Protein AF-A0A936IFL6-F1 (afdb_monomer_lite)

Sequence (86 aa):
MILDSLGMAASAATLFYLRRNASSQDSSHIYAMRFYPFVPVLFIMAYLFVCVSCIYLYPQYGLIAAIVFIGLIGIYHLLKKRISNE

pLDDT: mean 70.69, std 11.16, range [47.72, 87.25]

Foldseek 3Di:
DLLVLVVVLVVLVVVVVVVVVCVVPDPPDDDDDPDPPPVSVVSNVVSVVVNVVCCVVPVPVVVVNVVVVVVVVVVVVVVVVVVVVD

Secondary structure (DSSP, 8-state):
-HHHHHHHHHHHHHHHHHHHHGGGS-TTSS---TTTTHHHHHHHHHHHHHHHHHHHH-HHHHHHHHHHHHHHHHHHHHHHHHHTT-

Radius of gyration: 17.22 Å; chains: 1; bounding box: 43×14×44 Å

Structure (mmCIF, N/CA/C/O backbone):
data_AF-A0A936IFL6-F1
#
_entry.id   AF-A0A936IFL6-F1
#
loop_
_atom_site.group_PDB
_atom_site.id
_atom_site.type_symbol
_atom_site.label_atom_id
_atom_site.label_alt_id
_atom_site.label_comp_id
_atom_site.label_asym_id
_atom_site.label_entity_id
_atom_site.label_seq_id
_atom_site.pdbx_PDB_ins_code
_atom_site.Cartn_x
_atom_site.Cartn_y
_atom_site.Cartn_z
_atom_site.occupancy
_atom_site.B_iso_or_equiv
_atom_site.auth_seq_id
_atom_site.auth_comp_id
_atom_site.auth_asym_id
_atom_site.auth_atom_id
_atom_site.pdbx_PDB_model_num
ATOM 1 N N . MET A 1 1 ? 2.796 10.342 -8.272 1.00 55.09 1 MET A N 1
ATOM 2 C CA . MET A 1 1 ? 1.331 10.296 -8.053 1.00 55.09 1 MET A CA 1
ATOM 3 C C . MET A 1 1 ? 0.812 8.942 -7.555 1.00 55.09 1 MET A C 1
ATOM 5 O O . MET A 1 1 ? -0.220 8.924 -6.902 1.00 55.09 1 MET A O 1
ATOM 9 N N . ILE A 1 2 ? 1.519 7.823 -7.789 1.00 57.31 2 ILE A N 1
ATOM 10 C CA . ILE A 1 2 ? 1.136 6.497 -7.254 1.00 57.31 2 ILE A CA 1
ATOM 11 C C . ILE A 1 2 ? 1.171 6.466 -5.718 1.00 57.31 2 ILE A C 1
ATOM 13 O O . ILE A 1 2 ? 0.253 5.945 -5.102 1.00 57.31 2 ILE A O 1
ATOM 17 N N . LEU A 1 3 ? 2.197 7.062 -5.094 1.00 65.31 3 LEU A N 1
ATOM 18 C CA . LEU A 1 3 ? 2.340 7.088 -3.632 1.00 65.31 3 LEU A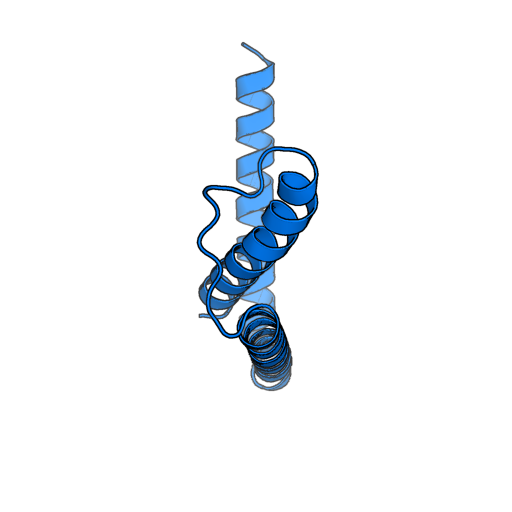 CA 1
ATOM 19 C C . LEU A 1 3 ? 1.175 7.813 -2.934 1.00 65.31 3 LEU A C 1
ATOM 21 O O . LEU A 1 3 ? 0.681 7.340 -1.919 1.00 65.31 3 LEU A O 1
ATOM 25 N N . ASP A 1 4 ? 0.710 8.922 -3.516 1.00 65.81 4 ASP A N 1
ATOM 26 C CA . ASP A 1 4 ? -0.433 9.696 -3.015 1.00 65.81 4 ASP A CA 1
ATOM 27 C C . ASP A 1 4 ? -1.724 8.867 -3.086 1.00 65.81 4 ASP A C 1
ATOM 29 O O . ASP A 1 4 ? -2.494 8.768 -2.130 1.00 65.81 4 ASP A O 1
ATOM 33 N N . SER A 1 5 ? -1.882 8.137 -4.195 1.00 68.31 5 SER A N 1
ATOM 34 C CA . SER A 1 5 ? -3.022 7.248 -4.382 1.00 68.31 5 SER A CA 1
ATOM 35 C C . SER A 1 5 ? -2.978 6.036 -3.438 1.00 68.31 5 SER A C 1
ATOM 37 O O . SER A 1 5 ? -3.999 5.652 -2.872 1.00 68.31 5 SER A O 1
ATOM 39 N N . LEU A 1 6 ? -1.794 5.465 -3.202 1.00 68.44 6 LEU A N 1
ATOM 40 C CA . LEU A 1 6 ? -1.584 4.376 -2.245 1.00 68.44 6 LEU A CA 1
ATOM 41 C C . LEU A 1 6 ? -1.900 4.825 -0.809 1.00 68.44 6 LEU A C 1
ATOM 43 O O . LEU A 1 6 ? -2.559 4.095 -0.072 1.00 68.44 6 LEU A O 1
ATOM 47 N N . GLY A 1 7 ? -1.477 6.034 -0.424 1.00 71.19 7 GLY A N 1
ATOM 48 C CA . GLY A 1 7 ? -1.751 6.613 0.895 1.00 71.19 7 GLY A CA 1
ATOM 49 C C . GLY A 1 7 ? -3.241 6.880 1.132 1.00 71.19 7 GLY A C 1
ATOM 50 O O . GLY A 1 7 ? -3.768 6.560 2.203 1.00 71.19 7 GLY A O 1
ATOM 51 N N . MET A 1 8 ? -3.952 7.388 0.119 1.00 75.31 8 MET A N 1
ATOM 52 C CA . MET A 1 8 ? -5.407 7.570 0.191 1.00 75.31 8 MET A CA 1
ATOM 53 C C . MET A 1 8 ? -6.162 6.233 0.216 1.00 75.31 8 MET A C 1
ATOM 55 O O . MET A 1 8 ? -7.099 6.083 1.001 1.00 75.31 8 MET A O 1
ATOM 59 N N . ALA A 1 9 ? -5.732 5.234 -0.564 1.00 74.50 9 ALA A N 1
ATOM 60 C CA . ALA A 1 9 ? -6.309 3.889 -0.527 1.00 74.50 9 ALA A CA 1
ATOM 61 C C . ALA A 1 9 ? -6.092 3.205 0.830 1.00 74.50 9 ALA A C 1
ATOM 63 O O . ALA A 1 9 ? -7.023 2.610 1.373 1.00 74.50 9 ALA A O 1
ATOM 64 N N . ALA A 1 10 ? -4.892 3.336 1.407 1.00 70.38 10 ALA A N 1
ATOM 65 C CA . ALA A 1 10 ? -4.585 2.828 2.738 1.00 70.38 10 ALA A CA 1
ATOM 66 C C . ALA A 1 10 ? -5.487 3.480 3.791 1.00 70.38 10 ALA A C 1
ATOM 68 O O . ALA A 1 10 ? -6.115 2.761 4.554 1.00 70.38 10 ALA A O 1
ATOM 69 N N . SER A 1 11 ? -5.643 4.808 3.762 1.00 74.00 11 SER A N 1
ATOM 70 C CA . SER A 1 11 ? -6.523 5.559 4.675 1.00 74.00 11 SER A CA 1
ATOM 71 C C . SER A 1 11 ? -7.996 5.142 4.561 1.00 74.00 11 SER A C 1
ATOM 73 O O . SER A 1 11 ? -8.686 4.968 5.570 1.00 74.00 11 SER A O 1
ATOM 75 N N . ALA A 1 12 ? -8.476 4.918 3.333 1.00 76.06 12 ALA A N 1
ATOM 76 C CA . ALA A 1 12 ? -9.814 4.391 3.079 1.00 76.06 12 ALA A CA 1
ATOM 77 C C . ALA A 1 12 ? -9.976 2.940 3.575 1.00 76.06 12 ALA A C 1
ATOM 79 O O . ALA A 1 12 ? -11.030 2.580 4.101 1.00 76.06 12 ALA A O 1
ATOM 80 N N . ALA A 1 13 ? -8.930 2.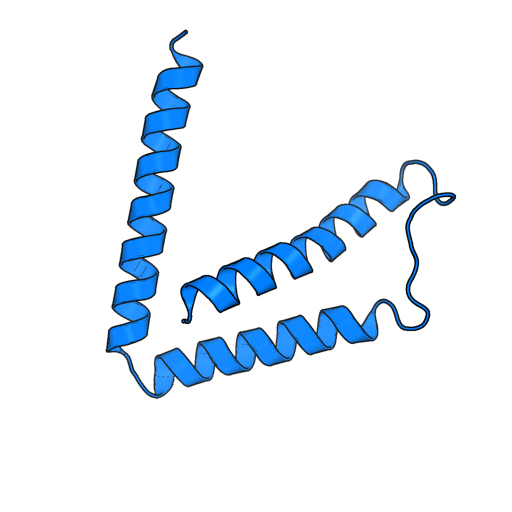115 3.475 1.00 74.50 13 ALA A N 1
ATOM 81 C CA . ALA A 1 13 ? -8.914 0.765 4.033 1.00 74.50 13 ALA A CA 1
ATOM 82 C C . ALA A 1 13 ? -8.885 0.774 5.574 1.00 74.50 13 ALA A C 1
ATOM 84 O O . ALA A 1 13 ? -9.559 -0.050 6.201 1.00 74.50 13 ALA A O 1
ATOM 85 N N . THR A 1 14 ? -8.196 1.733 6.206 1.00 69.38 14 THR A N 1
ATOM 86 C CA . THR A 1 14 ? -8.198 1.896 7.669 1.00 69.38 14 THR A CA 1
ATOM 87 C C . THR A 1 14 ? -9.587 2.227 8.195 1.00 69.38 14 THR A C 1
ATOM 89 O O . THR A 1 14 ? -9.943 1.745 9.264 1.00 69.38 14 THR A O 1
ATOM 92 N N . LEU A 1 15 ? -10.410 2.975 7.449 1.00 70.06 15 LEU A N 1
ATOM 93 C CA . LEU A 1 15 ? -11.818 3.193 7.811 1.00 70.06 15 LEU A CA 1
ATOM 94 C C . LEU A 1 15 ? -12.596 1.871 7.889 1.00 70.06 15 LEU A C 1
ATOM 96 O O . LEU A 1 15 ? -13.395 1.685 8.805 1.00 70.06 15 LEU A O 1
ATOM 100 N N . PHE A 1 16 ? -12.329 0.930 6.982 1.00 68.12 16 PHE A N 1
ATOM 101 C CA . PHE A 1 16 ? -12.941 -0.402 7.003 1.00 68.12 16 PHE A CA 1
ATOM 102 C C . PHE A 1 16 ? -12.458 -1.237 8.203 1.00 68.12 16 PHE A C 1
ATOM 104 O O . PHE A 1 16 ? -13.257 -1.909 8.859 1.00 68.12 16 PHE A O 1
ATOM 111 N N . TYR A 1 17 ? -11.163 -1.150 8.530 1.00 66.06 17 TYR A N 1
ATOM 112 C CA . TYR A 1 17 ? -10.560 -1.811 9.693 1.00 66.06 17 TYR A CA 1
ATOM 113 C C . TYR A 1 17 ? -11.070 -1.240 11.030 1.00 66.06 17 TYR A C 1
ATOM 115 O O . TYR A 1 17 ? -11.493 -1.993 11.908 1.00 66.06 17 TYR A O 1
ATOM 123 N N . LEU A 1 18 ? -11.118 0.089 11.162 1.00 66.81 18 LEU A N 1
ATOM 124 C CA . LEU A 1 18 ? -11.651 0.795 12.331 1.00 66.81 18 LEU A CA 1
ATOM 125 C C . LEU A 1 18 ? -13.125 0.461 12.557 1.00 66.81 18 LEU A C 1
ATOM 127 O O . LEU A 1 18 ? -13.526 0.250 13.696 1.00 66.81 18 LEU A O 1
ATOM 131 N N . ARG A 1 19 ? -13.925 0.318 11.493 1.00 62.19 19 ARG A N 1
ATOM 132 C CA . ARG A 1 19 ? -15.332 -0.083 11.627 1.00 62.19 19 ARG A CA 1
ATOM 133 C C . ARG A 1 19 ? -15.500 -1.521 12.119 1.00 62.19 19 ARG A C 1
ATOM 135 O O . ARG A 1 19 ? -16.438 -1.796 12.860 1.00 62.19 19 ARG A O 1
ATOM 142 N N . ARG A 1 20 ? -14.593 -2.431 11.742 1.00 59.78 20 ARG A N 1
ATOM 143 C CA . ARG A 1 20 ? -14.603 -3.816 12.239 1.00 59.78 20 ARG A CA 1
ATOM 144 C C . ARG A 1 20 ? -14.227 -3.898 13.719 1.00 59.78 20 ARG A C 1
ATOM 146 O O . ARG A 1 20 ? -14.799 -4.718 14.427 1.00 59.78 20 ARG A O 1
ATOM 153 N N . ASN A 1 21 ? -13.328 -3.031 14.186 1.00 54.84 21 ASN A N 1
ATOM 154 C CA . ASN A 1 21 ? -12.912 -2.987 15.589 1.00 54.84 21 ASN A CA 1
ATOM 155 C C . ASN A 1 21 ? -13.846 -2.149 16.480 1.00 54.84 21 ASN A C 1
ATOM 157 O O . ASN A 1 21 ? -13.974 -2.433 17.659 1.00 54.84 21 ASN A O 1
ATOM 161 N N . ALA A 1 22 ? -14.542 -1.152 15.929 1.00 53.50 22 ALA A N 1
ATOM 162 C CA . ALA A 1 22 ? -15.539 -0.365 16.657 1.00 53.50 22 ALA A CA 1
ATOM 163 C C . ALA A 1 22 ? -16.916 -1.055 16.746 1.00 53.50 22 ALA A C 1
ATOM 165 O O . ALA A 1 22 ? -17.814 -0.577 17.427 1.00 53.50 22 ALA A O 1
ATOM 166 N N . SER A 1 23 ? -17.089 -2.215 16.101 1.00 47.72 23 SER A N 1
ATOM 167 C CA . SER A 1 23 ? -18.282 -3.049 16.285 1.00 47.72 23 SER A CA 1
ATOM 168 C C . SER A 1 23 ? -18.348 -3.703 17.674 1.00 47.72 23 SER A C 1
ATOM 170 O O . SER A 1 23 ? -19.387 -4.268 18.008 1.00 47.72 23 SER A O 1
ATOM 172 N N . SER A 1 24 ? -17.271 -3.659 18.468 1.00 52.12 24 SER A N 1
ATOM 173 C CA . SER A 1 24 ? -17.228 -4.219 19.824 1.00 52.12 24 SER A CA 1
ATOM 174 C C . SER A 1 24 ? -17.397 -3.181 20.942 1.00 52.12 24 SER A C 1
ATOM 176 O O . SER A 1 24 ? -17.614 -3.591 22.079 1.00 52.12 24 SER A O 1
ATOM 178 N N . GLN A 1 25 ? -17.356 -1.870 20.655 1.00 50.97 25 GLN A N 1
ATOM 179 C CA . GLN A 1 25 ? -17.644 -0.807 21.630 1.00 50.97 25 GLN A CA 1
ATOM 180 C C . GLN A 1 25 ? -18.386 0.368 20.964 1.00 50.97 25 GLN A C 1
ATOM 182 O O . GLN A 1 25 ? -17.843 1.052 20.104 1.00 50.97 25 GLN A O 1
ATOM 187 N N . ASP A 1 26 ? -19.634 0.574 21.388 1.00 48.81 26 ASP A N 1
ATOM 188 C CA . ASP A 1 26 ? -20.499 1.737 21.148 1.00 48.81 26 ASP A CA 1
ATOM 189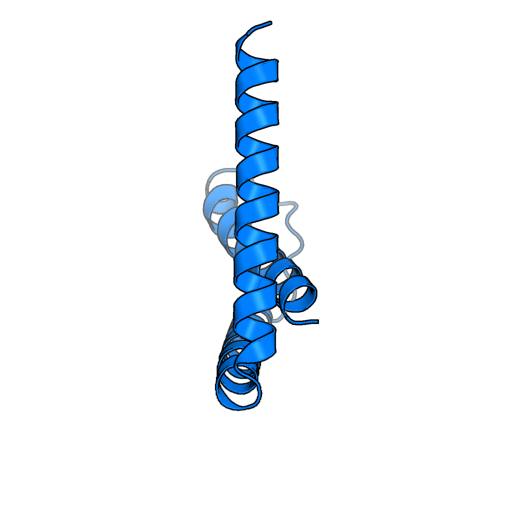 C C . ASP A 1 26 ? -20.827 2.145 19.700 1.00 48.81 26 ASP A C 1
ATOM 191 O O . ASP A 1 26 ? -20.263 3.044 19.075 1.00 48.81 26 ASP A O 1
ATOM 195 N N . SER A 1 27 ? -21.923 1.563 19.219 1.00 48.66 27 SER A N 1
ATOM 196 C CA . SER A 1 27 ? -22.600 1.829 17.948 1.00 48.66 27 SER A CA 1
ATOM 197 C C . SER A 1 27 ? -23.355 3.171 17.857 1.00 48.66 27 SER A C 1
ATOM 199 O O . SER A 1 27 ? -24.157 3.338 16.939 1.00 48.66 27 SER A O 1
ATOM 201 N N . SER A 1 28 ? -23.151 4.131 18.769 1.00 51.94 28 SER A N 1
ATOM 202 C CA . SER A 1 28 ? -24.007 5.333 18.858 1.00 51.94 28 SER A CA 1
ATOM 203 C C . SER A 1 28 ? -23.441 6.608 18.214 1.00 51.94 28 SER A C 1
ATOM 205 O O . SER A 1 28 ? -24.197 7.563 18.045 1.00 51.94 28 SER A O 1
ATOM 207 N N . HIS A 1 29 ? -22.153 6.669 17.851 1.00 50.50 29 HIS A N 1
ATOM 208 C CA . HIS A 1 29 ? -21.527 7.936 17.418 1.00 50.50 29 HIS A CA 1
ATOM 209 C C . HIS A 1 29 ? -20.672 7.845 16.142 1.00 50.50 29 HIS A C 1
ATOM 211 O O . HIS A 1 29 ? -19.966 8.790 15.786 1.00 50.50 29 HIS A O 1
ATOM 217 N N . ILE A 1 30 ? -20.730 6.717 15.429 1.00 56.22 30 ILE A N 1
ATOM 218 C CA . ILE A 1 30 ? -19.962 6.512 14.196 1.00 56.22 30 ILE A CA 1
ATOM 219 C C . ILE A 1 30 ? -20.827 6.918 13.009 1.00 56.22 30 ILE A C 1
ATOM 221 O O . ILE A 1 30 ? -21.816 6.257 12.695 1.00 56.22 30 ILE A O 1
ATOM 225 N N . TYR A 1 31 ? -20.427 8.003 12.344 1.00 54.66 31 TYR A N 1
ATOM 226 C CA . TYR A 1 31 ? -21.056 8.538 11.138 1.00 54.66 31 TYR A CA 1
ATOM 227 C C . TYR A 1 31 ? -21.237 7.436 10.080 1.00 54.66 31 TYR A C 1
ATOM 229 O O . TYR A 1 31 ? -20.304 7.029 9.385 1.00 54.66 31 TYR A O 1
ATOM 237 N N . ALA A 1 32 ? -22.457 6.909 9.985 1.00 54.03 32 ALA A N 1
ATOM 238 C CA . ALA A 1 32 ? -22.842 5.919 8.997 1.00 54.03 32 ALA A CA 1
ATOM 239 C C . ALA A 1 32 ? -23.383 6.645 7.761 1.00 54.03 32 ALA A C 1
ATOM 241 O O . ALA A 1 32 ? -24.517 7.116 7.744 1.00 54.03 32 ALA A O 1
ATOM 242 N N . MET A 1 33 ? -22.572 6.739 6.706 1.00 58.94 33 MET A N 1
ATOM 243 C CA . MET A 1 33 ? -23.067 7.187 5.402 1.00 58.94 33 MET A CA 1
ATOM 244 C C . MET A 1 33 ? -24.138 6.221 4.882 1.00 58.94 33 MET A C 1
ATOM 246 O O . MET A 1 33 ? -23.979 5.003 4.966 1.00 58.94 33 MET A O 1
ATOM 250 N N . ARG A 1 34 ? -25.195 6.769 4.271 1.00 53.59 34 ARG A N 1
ATOM 251 C CA . ARG A 1 34 ? -26.394 6.045 3.804 1.00 53.59 34 ARG A CA 1
ATOM 252 C C . ARG A 1 34 ? -26.132 4.943 2.753 1.00 53.59 34 ARG A C 1
ATOM 254 O O . ARG A 1 34 ? -27.024 4.153 2.485 1.00 53.59 34 ARG A O 1
ATOM 261 N N . PHE A 1 35 ? -24.918 4.867 2.197 1.00 57.47 35 PHE A N 1
ATOM 262 C CA . PHE A 1 35 ? -24.469 3.850 1.226 1.00 57.47 35 PHE A CA 1
ATOM 263 C C . PHE A 1 35 ? -23.171 3.128 1.633 1.00 57.47 35 PHE A C 1
ATOM 265 O O . PHE A 1 35 ? -22.478 2.523 0.809 1.00 57.47 35 PHE A O 1
ATOM 272 N N . TYR A 1 36 ? -22.812 3.177 2.914 1.00 54.81 36 TYR A N 1
ATOM 273 C CA . TYR A 1 36 ? -21.755 2.319 3.442 1.00 54.81 36 TYR A CA 1
ATOM 274 C C . TYR A 1 36 ? -22.275 0.870 3.445 1.00 54.81 36 TYR A C 1
ATOM 276 O O . TYR A 1 36 ? -23.349 0.658 4.009 1.00 54.81 36 TYR A O 1
ATOM 284 N N . PRO A 1 37 ? -21.594 -0.134 2.849 1.00 63.94 37 PRO A N 1
ATOM 285 C CA . PRO A 1 37 ? -20.167 -0.221 2.498 1.00 63.94 37 PRO A CA 1
ATOM 286 C C . PRO A 1 37 ? -19.818 -0.168 0.997 1.00 63.94 37 PRO A C 1
ATOM 288 O O . PRO A 1 37 ? -18.662 -0.395 0.642 1.00 63.94 37 PRO A O 1
ATOM 291 N N . PHE A 1 38 ? -20.764 0.130 0.106 1.00 68.00 38 PHE A N 1
ATOM 292 C CA . PHE A 1 38 ? -20.528 0.060 -1.343 1.00 68.00 38 PHE A CA 1
ATOM 293 C C . PHE A 1 38 ? -19.530 1.108 -1.849 1.00 68.00 38 PHE A C 1
ATOM 295 O O . PHE A 1 38 ? -18.653 0.789 -2.649 1.00 68.00 38 PHE A O 1
ATOM 302 N N . VAL A 1 39 ? -19.622 2.344 -1.348 1.00 72.62 39 VAL A N 1
ATOM 303 C CA . VAL A 1 39 ? -18.755 3.456 -1.780 1.00 72.62 39 VAL A CA 1
ATOM 304 C C . VAL A 1 39 ? -17.267 3.205 -1.457 1.00 72.62 39 VAL A C 1
ATOM 306 O O . VAL A 1 39 ? -16.452 3.313 -2.373 1.00 72.62 39 VAL A O 1
ATOM 309 N N . PRO A 1 40 ? -16.875 2.800 -0.227 1.00 73.94 40 PRO A N 1
ATOM 310 C CA . PRO A 1 40 ? -15.484 2.450 0.077 1.00 73.94 40 PRO A CA 1
ATOM 311 C C . PRO A 1 40 ? -14.937 1.291 -0.766 1.00 73.94 40 PRO A C 1
ATOM 313 O O . PRO A 1 40 ? -13.792 1.338 -1.206 1.00 73.94 40 PRO A O 1
ATOM 316 N N . VAL A 1 41 ? -15.746 0.253 -1.003 1.00 75.88 41 VAL A N 1
ATOM 317 C CA . VAL A 1 41 ? -15.314 -0.932 -1.763 1.00 75.88 41 VAL A CA 1
ATOM 318 C C . VAL A 1 41 ? -15.054 -0.579 -3.227 1.00 75.88 41 VAL A C 1
ATOM 320 O O . VAL A 1 41 ? -14.013 -0.953 -3.767 1.00 75.88 41 VAL A O 1
ATOM 323 N N . LEU A 1 42 ? -15.954 0.187 -3.853 1.00 81.19 42 LEU A N 1
ATOM 324 C CA . LEU A 1 42 ? -15.769 0.684 -5.218 1.00 81.19 42 LEU A CA 1
ATOM 325 C C . LEU A 1 42 ? -14.502 1.545 -5.324 1.00 81.19 42 LEU A C 1
ATOM 327 O O . LEU A 1 42 ? -13.736 1.405 -6.275 1.00 81.19 42 LEU A O 1
ATOM 331 N N . PHE A 1 43 ? -14.261 2.399 -4.327 1.00 75.38 43 PHE A N 1
ATOM 332 C CA . PHE A 1 43 ? -13.086 3.263 -4.280 1.00 75.38 43 PHE A CA 1
ATOM 333 C C . PHE A 1 43 ? -11.784 2.454 -4.214 1.00 75.38 43 PHE A C 1
ATOM 335 O O . PHE A 1 43 ? -10.880 2.683 -5.014 1.00 75.38 43 PHE A O 1
ATOM 342 N N . ILE A 1 44 ? -11.711 1.449 -3.334 1.00 78.19 44 ILE A N 1
ATOM 343 C CA . ILE A 1 44 ? -10.544 0.559 -3.231 1.00 78.19 44 ILE A CA 1
ATOM 344 C C . ILE A 1 44 ? -10.316 -0.198 -4.548 1.00 78.19 44 ILE A C 1
ATOM 346 O O . ILE A 1 44 ? -9.181 -0.284 -5.015 1.00 78.19 44 ILE A O 1
ATOM 350 N N . MET A 1 45 ? -11.381 -0.704 -5.179 1.00 81.00 45 MET A N 1
ATOM 351 C CA . MET A 1 45 ? -11.283 -1.418 -6.458 1.00 81.00 45 MET A CA 1
ATOM 352 C C . MET A 1 45 ? -10.778 -0.525 -7.594 1.00 81.00 45 MET A C 1
ATOM 354 O O . MET A 1 45 ? -9.871 -0.921 -8.326 1.00 81.00 45 MET A O 1
ATOM 358 N N . ALA A 1 46 ? -11.306 0.694 -7.713 1.00 81.38 46 ALA A N 1
ATOM 359 C CA . ALA A 1 46 ? -10.838 1.659 -8.703 1.00 81.38 46 ALA A CA 1
ATOM 360 C C . ALA A 1 46 ? -9.361 2.026 -8.479 1.00 81.38 46 ALA A C 1
ATOM 362 O O . ALA A 1 46 ? -8.588 2.096 -9.433 1.00 81.38 46 ALA A O 1
ATOM 363 N N . TYR A 1 47 ? -8.938 2.191 -7.224 1.00 75.38 47 TYR A N 1
ATOM 364 C CA . TYR A 1 47 ? -7.546 2.497 -6.890 1.00 75.38 47 TYR A CA 1
ATOM 365 C C . TYR A 1 47 ? -6.590 1.342 -7.190 1.00 75.38 47 TYR A C 1
ATOM 367 O O . TYR A 1 47 ? -5.509 1.576 -7.730 1.00 75.38 47 TYR A O 1
ATOM 375 N N . LEU A 1 48 ? -6.983 0.100 -6.894 1.00 79.62 48 LEU A N 1
ATOM 376 C CA . LEU A 1 48 ? -6.208 -1.082 -7.280 1.00 79.62 48 LEU A CA 1
ATOM 377 C C . LEU A 1 48 ? -6.055 -1.160 -8.800 1.00 79.62 48 LEU A C 1
ATOM 379 O O . LEU A 1 48 ? -4.949 -1.386 -9.291 1.00 79.62 48 LEU A O 1
ATOM 383 N N . PHE A 1 49 ? -7.131 -0.894 -9.541 1.00 83.25 49 PHE A N 1
ATOM 384 C CA . PHE A 1 49 ? -7.102 -0.864 -10.999 1.00 83.25 49 PHE A CA 1
ATOM 385 C C . PHE A 1 49 ? -6.146 0.211 -11.539 1.00 83.25 49 PHE A C 1
ATOM 387 O O . PHE A 1 49 ? -5.310 -0.081 -12.394 1.00 83.25 49 PHE A O 1
ATOM 394 N N . VAL A 1 50 ? -6.194 1.430 -10.993 1.00 80.50 50 VAL A N 1
ATOM 395 C CA . VAL A 1 50 ? -5.266 2.517 -11.355 1.00 80.50 50 VAL A CA 1
ATOM 396 C C . VAL A 1 50 ? -3.817 2.148 -11.027 1.00 80.50 50 VAL A C 1
ATOM 398 O O . VAL A 1 50 ? -2.931 2.381 -11.848 1.00 80.50 50 VAL A O 1
ATOM 401 N N . CYS A 1 51 ? -3.562 1.528 -9.871 1.00 72.50 51 CYS A N 1
ATOM 402 C CA . CYS A 1 51 ? -2.227 1.061 -9.489 1.00 72.50 51 CYS A CA 1
ATOM 403 C C . CYS A 1 51 ? -1.675 0.041 -10.495 1.00 72.50 51 CYS A C 1
ATOM 405 O O . CYS A 1 51 ? -0.560 0.209 -10.993 1.00 72.50 51 CYS A O 1
ATOM 407 N N . VAL A 1 52 ? -2.467 -0.980 -10.840 1.00 82.62 52 VAL A N 1
ATOM 408 C CA . VAL A 1 52 ? -2.087 -2.011 -11.821 1.00 82.62 52 VAL A CA 1
ATOM 409 C C . VAL A 1 52 ? -1.855 -1.389 -13.199 1.00 82.62 52 VAL A C 1
ATOM 411 O O . VAL A 1 52 ? -0.838 -1.663 -13.837 1.00 82.62 52 VAL A O 1
ATOM 414 N N . SER A 1 53 ? -2.743 -0.491 -13.630 1.00 82.31 53 SER A N 1
ATOM 415 C CA . SER A 1 53 ? -2.601 0.213 -14.906 1.00 82.31 53 SER A CA 1
ATOM 416 C C . SER A 1 53 ? -1.334 1.070 -14.953 1.00 82.31 53 SER A C 1
ATOM 418 O O . SER A 1 53 ? -0.688 1.148 -15.996 1.00 82.31 53 SER A O 1
ATOM 420 N N . CYS A 1 54 ? -0.956 1.704 -13.842 1.00 76.56 54 CYS A N 1
ATOM 421 C CA . CYS A 1 54 ? 0.229 2.555 -13.785 1.00 76.56 54 CYS A CA 1
ATOM 422 C C . CYS A 1 54 ? 1.527 1.736 -13.841 1.00 76.56 54 CYS A C 1
ATOM 424 O O . CYS A 1 54 ? 2.471 2.132 -14.523 1.00 76.56 54 CYS A O 1
ATOM 426 N N . ILE A 1 55 ? 1.549 0.567 -13.191 1.00 76.62 55 ILE A N 1
ATOM 427 C CA . ILE A 1 55 ? 2.673 -0.379 -13.258 1.00 76.62 55 ILE A CA 1
ATOM 428 C C . ILE A 1 55 ? 2.861 -0.898 -14.687 1.00 76.62 55 ILE A C 1
ATOM 430 O O . ILE A 1 55 ? 3.994 -0.977 -15.160 1.00 76.62 55 ILE A O 1
ATOM 434 N N . TYR A 1 56 ? 1.765 -1.224 -15.378 1.00 78.94 56 TYR A N 1
ATOM 435 C CA . TYR A 1 56 ? 1.822 -1.763 -16.736 1.00 78.94 56 TYR A CA 1
ATOM 436 C C . TYR A 1 56 ? 2.281 -0.722 -17.764 1.00 78.94 56 TYR A C 1
ATOM 438 O O . TYR A 1 56 ? 3.095 -1.023 -18.633 1.00 78.94 56 TYR A O 1
ATOM 446 N N . LEU A 1 57 ? 1.778 0.511 -17.659 1.00 80.25 57 LEU A N 1
ATOM 447 C CA . LEU A 1 57 ? 2.044 1.551 -18.653 1.00 80.25 57 LEU A CA 1
ATOM 448 C C . LEU A 1 57 ? 3.421 2.213 -18.467 1.00 80.25 57 LEU A C 1
ATOM 450 O O . LEU A 1 57 ? 4.027 2.662 -19.437 1.00 80.25 57 LEU A O 1
ATOM 454 N N . TYR A 1 58 ? 3.936 2.259 -17.234 1.00 77.81 58 TYR A N 1
ATOM 455 C CA . TYR A 1 58 ? 5.168 2.975 -16.911 1.00 77.81 58 TYR A CA 1
ATOM 456 C C . TYR A 1 58 ? 5.968 2.270 -15.794 1.00 77.81 58 TYR A C 1
ATOM 458 O O . TYR A 1 58 ? 5.872 2.642 -14.618 1.00 77.81 58 TYR A O 1
ATOM 466 N N . PRO A 1 59 ? 6.845 1.307 -16.137 1.00 72.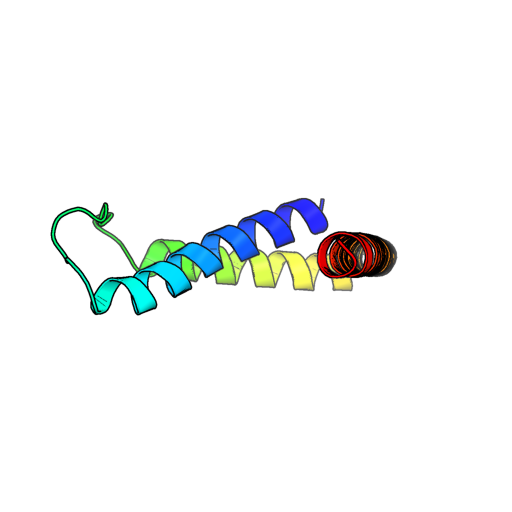94 59 PRO A N 1
ATOM 467 C CA . PRO A 1 59 ? 7.594 0.518 -15.147 1.00 72.94 59 PRO A CA 1
ATOM 468 C C . PRO A 1 59 ? 8.522 1.372 -14.264 1.00 72.94 59 PRO A C 1
ATOM 470 O O . PRO A 1 59 ? 8.772 1.059 -13.100 1.00 72.94 59 PRO A O 1
ATOM 473 N N . GLN A 1 60 ? 8.976 2.506 -14.795 1.00 73.25 60 GLN A N 1
ATOM 474 C CA . GLN A 1 60 ? 9.770 3.515 -14.094 1.00 73.25 60 GLN A CA 1
ATOM 475 C C . GLN A 1 60 ? 9.069 4.110 -12.858 1.00 73.25 60 GLN A C 1
ATOM 477 O O . GLN A 1 60 ? 9.725 4.354 -11.845 1.00 73.25 60 GLN A O 1
ATOM 482 N N . TYR A 1 61 ? 7.741 4.273 -12.871 1.00 74.25 61 TYR A N 1
ATOM 483 C CA . TYR A 1 61 ? 7.016 4.778 -11.698 1.00 74.25 61 TYR A CA 1
ATOM 484 C C . TYR A 1 61 ? 6.849 3.718 -10.602 1.00 74.25 61 TYR A C 1
ATOM 486 O O . TYR A 1 61 ? 6.816 4.073 -9.422 1.00 74.25 61 TYR A O 1
ATOM 494 N N . GLY A 1 62 ? 6.801 2.432 -10.966 1.00 72.06 62 GLY A N 1
ATOM 495 C CA . GLY A 1 62 ? 6.792 1.325 -10.004 1.00 72.06 62 GLY A CA 1
ATOM 496 C C . GLY A 1 62 ? 8.084 1.264 -9.182 1.00 72.06 62 GLY A C 1
ATOM 497 O O . GLY A 1 62 ? 8.038 1.131 -7.960 1.00 72.06 62 GLY A O 1
ATOM 498 N N . LEU A 1 63 ? 9.230 1.464 -9.838 1.00 73.81 63 LEU A N 1
ATOM 499 C CA . LEU A 1 63 ? 10.544 1.543 -9.189 1.00 73.81 63 LEU A CA 1
ATOM 500 C C . LEU A 1 63 ? 10.631 2.705 -8.191 1.00 73.81 63 LEU A C 1
ATOM 502 O O . LEU A 1 63 ? 11.060 2.516 -7.055 1.00 73.81 63 LEU A O 1
ATOM 506 N N . ILE A 1 64 ? 10.164 3.892 -8.583 1.00 79.62 64 ILE A N 1
ATOM 507 C CA . ILE A 1 64 ? 10.147 5.072 -7.706 1.00 79.62 64 ILE A CA 1
ATOM 508 C C . ILE A 1 64 ? 9.243 4.830 -6.490 1.00 79.62 64 ILE A C 1
ATOM 510 O O . ILE A 1 64 ? 9.629 5.149 -5.366 1.00 79.62 64 ILE A O 1
ATOM 514 N N . ALA A 1 65 ? 8.066 4.230 -6.689 1.00 71.31 65 ALA A N 1
ATOM 515 C CA . ALA A 1 65 ? 7.163 3.892 -5.592 1.00 71.31 65 ALA A CA 1
ATOM 516 C C . ALA A 1 65 ? 7.814 2.913 -4.599 1.00 71.31 65 ALA A C 1
ATOM 51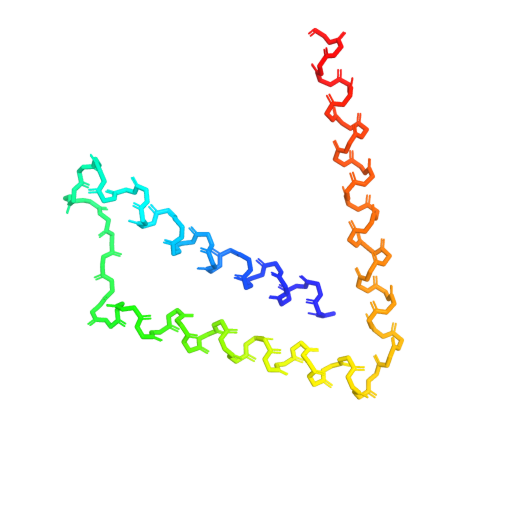8 O O . ALA A 1 65 ? 7.743 3.142 -3.392 1.00 71.31 65 ALA A O 1
ATOM 519 N N . ALA A 1 66 ? 8.502 1.879 -5.093 1.00 79.38 66 ALA A N 1
ATOM 520 C CA . ALA A 1 66 ? 9.219 0.920 -4.254 1.00 79.38 66 ALA A CA 1
ATOM 521 C C . ALA A 1 66 ? 10.355 1.580 -3.452 1.00 79.38 66 ALA A C 1
ATOM 523 O O . ALA A 1 66 ? 10.462 1.358 -2.246 1.00 79.38 66 ALA A O 1
ATOM 524 N N . ILE A 1 67 ? 11.159 2.439 -4.089 1.00 83.50 67 ILE A N 1
ATOM 525 C CA . ILE A 1 67 ? 12.264 3.156 -3.432 1.00 83.50 67 ILE A CA 1
ATOM 526 C C . ILE A 1 67 ? 11.742 4.057 -2.311 1.00 83.50 67 ILE A C 1
ATOM 528 O O . ILE A 1 67 ? 12.277 4.034 -1.203 1.00 83.50 67 ILE A O 1
ATOM 532 N N . VAL A 1 68 ? 10.678 4.824 -2.565 1.00 82.75 68 VAL A N 1
ATOM 533 C CA . VAL A 1 68 ? 10.105 5.718 -1.548 1.00 82.75 68 VAL A CA 1
ATOM 534 C C . VAL A 1 68 ? 9.491 4.924 -0.391 1.00 82.75 68 VAL A C 1
ATOM 536 O O . VAL A 1 68 ? 9.658 5.307 0.767 1.00 82.75 68 VAL A O 1
ATOM 539 N N . PHE A 1 69 ? 8.843 3.791 -0.674 1.00 79.81 69 PHE A N 1
ATOM 540 C CA . PHE A 1 69 ? 8.276 2.920 0.359 1.00 79.81 69 PHE A CA 1
ATOM 541 C C . PHE A 1 69 ? 9.365 2.318 1.262 1.00 79.81 69 PHE A C 1
ATOM 543 O O . PHE A 1 69 ? 9.245 2.344 2.488 1.00 79.81 69 PHE A O 1
ATOM 550 N N . ILE A 1 70 ? 10.467 1.851 0.666 1.00 86.31 70 ILE A N 1
ATOM 551 C CA . ILE A 1 70 ? 11.640 1.355 1.399 1.00 86.31 70 ILE A CA 1
ATOM 552 C C . ILE A 1 70 ? 12.288 2.481 2.216 1.00 86.31 70 ILE A C 1
ATOM 554 O O . ILE A 1 70 ? 12.635 2.264 3.376 1.00 86.31 70 ILE A O 1
ATOM 558 N N . GLY A 1 71 ? 12.404 3.689 1.657 1.00 87.25 71 GLY A N 1
ATOM 559 C CA . GLY A 1 71 ? 12.933 4.858 2.365 1.00 87.25 71 GLY A CA 1
ATOM 560 C C . GLY A 1 71 ? 12.115 5.219 3.609 1.00 87.25 71 GLY A C 1
ATOM 561 O O . GLY A 1 71 ? 12.680 5.406 4.687 1.00 87.25 71 GLY A O 1
ATOM 562 N N . LEU A 1 72 ? 10.784 5.240 3.494 1.00 83.19 72 LEU A N 1
ATOM 563 C CA . LEU A 1 72 ? 9.873 5.497 4.616 1.00 83.19 72 LEU A CA 1
ATOM 564 C C . LEU A 1 72 ? 9.950 4.405 5.693 1.00 83.19 72 LEU A C 1
AT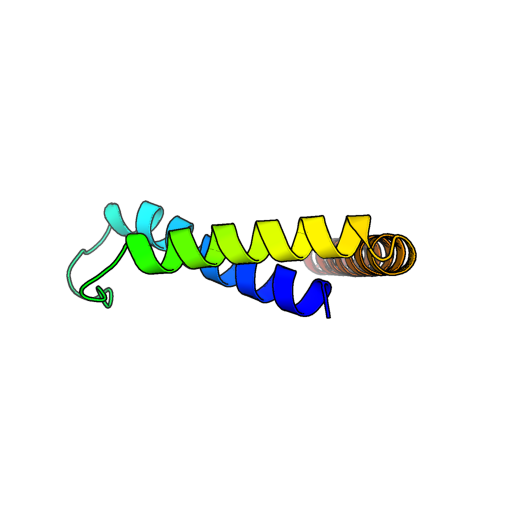OM 566 O O . LEU A 1 72 ? 9.998 4.725 6.881 1.00 83.19 72 LEU A O 1
ATOM 570 N N . ILE A 1 73 ? 10.018 3.128 5.299 1.00 84.44 73 ILE A N 1
ATOM 571 C CA . ILE A 1 73 ? 10.208 2.003 6.232 1.00 84.44 73 ILE A CA 1
ATOM 572 C C . ILE A 1 73 ? 11.555 2.107 6.949 1.00 84.44 73 ILE A C 1
ATOM 574 O O . ILE A 1 73 ? 11.617 1.914 8.164 1.00 84.44 73 ILE A O 1
ATOM 578 N N . GLY A 1 74 ? 12.622 2.440 6.221 1.00 86.75 74 GLY A N 1
ATOM 579 C CA . GLY A 1 74 ? 13.950 2.646 6.791 1.00 86.75 74 GLY A CA 1
ATOM 580 C C . GLY A 1 74 ? 13.948 3.750 7.848 1.00 86.75 74 GLY A C 1
ATOM 581 O O . GLY A 1 74 ? 14.426 3.539 8.963 1.00 86.75 74 GLY A O 1
ATOM 582 N N . ILE A 1 75 ? 13.331 4.895 7.538 1.00 86.69 75 ILE A N 1
ATOM 583 C CA . ILE A 1 75 ? 13.164 6.009 8.482 1.00 86.69 75 ILE A CA 1
ATOM 584 C C . ILE A 1 75 ? 12.332 5.583 9.699 1.00 86.69 75 ILE A C 1
ATOM 586 O O . ILE A 1 75 ? 12.741 5.847 10.830 1.00 86.69 75 ILE A O 1
ATOM 590 N N . TYR A 1 76 ? 11.209 4.884 9.501 1.00 84.62 76 TYR A N 1
ATOM 591 C CA . TYR A 1 76 ? 10.384 4.369 10.599 1.00 84.62 76 TYR A CA 1
ATOM 592 C C . TYR A 1 76 ? 11.183 3.452 11.531 1.00 84.62 76 TYR A C 1
ATOM 594 O O . TYR A 1 76 ? 11.115 3.594 12.751 1.00 84.62 76 TYR A O 1
ATOM 602 N N . HIS A 1 77 ? 11.977 2.534 10.976 1.00 82.25 77 HIS A N 1
ATOM 603 C CA . HIS A 1 77 ? 12.773 1.605 11.774 1.00 82.25 77 HIS A CA 1
ATOM 604 C C . HIS A 1 77 ? 13.884 2.316 12.555 1.00 82.25 77 HIS A C 1
ATOM 606 O O . HIS A 1 77 ? 14.146 1.960 13.707 1.00 82.25 77 HIS A O 1
ATOM 612 N N . LEU A 1 78 ? 14.509 3.336 11.958 1.00 85.50 78 LEU A N 1
ATOM 613 C CA . LEU A 1 78 ? 15.494 4.183 12.631 1.00 85.50 78 LEU A CA 1
ATOM 614 C C . LEU A 1 78 ? 14.862 4.985 13.775 1.00 85.50 78 LEU A C 1
ATOM 616 O O . LEU A 1 78 ? 15.411 4.986 14.876 1.00 85.50 78 LEU A O 1
ATOM 620 N N . LEU A 1 79 ? 13.696 5.604 13.560 1.00 84.06 79 LEU A N 1
ATOM 621 C CA . LEU A 1 79 ? 12.972 6.324 14.614 1.00 84.06 79 LEU A CA 1
ATOM 622 C C . LEU A 1 79 ? 12.495 5.386 15.727 1.00 84.06 79 LEU A C 1
ATOM 624 O O . LEU A 1 79 ? 12.695 5.681 16.901 1.00 84.06 79 LEU A O 1
ATOM 628 N N . LYS A 1 80 ? 11.926 4.226 15.382 1.00 78.38 80 LYS A N 1
ATOM 629 C CA . LYS A 1 80 ? 11.482 3.226 16.364 1.00 78.38 80 LYS A CA 1
ATOM 630 C C . LYS A 1 80 ? 12.643 2.732 17.225 1.00 78.38 80 LYS A C 1
ATOM 632 O O . LYS A 1 80 ? 12.495 2.597 18.436 1.00 78.38 80 LYS A O 1
ATOM 637 N N . LYS A 1 81 ? 13.809 2.496 16.614 1.00 76.00 81 LYS A N 1
ATOM 638 C CA . LYS A 1 81 ? 15.025 2.106 17.338 1.00 76.00 81 LYS A CA 1
ATOM 639 C C . LYS A 1 81 ? 15.525 3.215 18.269 1.00 76.00 81 LYS A C 1
ATOM 641 O O . LYS A 1 81 ? 16.131 2.895 19.279 1.00 76.00 81 LYS A O 1
ATOM 646 N N . ARG A 1 82 ? 15.281 4.490 17.947 1.00 73.88 82 ARG A N 1
ATOM 647 C CA . ARG A 1 82 ? 15.640 5.633 18.803 1.00 73.88 82 ARG A CA 1
ATOM 648 C C . ARG A 1 82 ? 14.682 5.792 19.983 1.00 73.88 82 ARG A C 1
ATOM 650 O O . ARG A 1 82 ? 15.161 5.921 21.095 1.00 73.88 82 ARG A O 1
ATOM 657 N N . ILE A 1 83 ? 13.374 5.693 19.750 1.00 75.38 83 ILE A N 1
ATOM 658 C CA . ILE A 1 83 ? 12.339 5.830 20.793 1.00 75.38 83 ILE A CA 1
ATOM 659 C C . ILE A 1 83 ? 12.364 4.657 21.787 1.00 75.38 83 ILE A C 1
ATOM 661 O O . ILE A 1 83 ? 12.095 4.844 22.960 1.00 75.38 83 ILE A O 1
ATOM 665 N N . SER A 1 84 ? 12.703 3.442 21.341 1.00 65.69 84 SER A N 1
ATOM 666 C CA . SER A 1 84 ? 12.813 2.270 22.228 1.00 65.69 84 SER A CA 1
ATOM 667 C C . SER A 1 84 ? 14.091 2.246 23.082 1.00 65.69 84 SER A C 1
ATOM 669 O O . SER A 1 84 ? 14.252 1.317 23.870 1.00 65.69 84 SER A O 1
ATOM 671 N N . ASN A 1 85 ? 15.021 3.178 22.860 1.00 59.62 85 ASN A N 1
ATOM 672 C CA . ASN A 1 85 ? 16.304 3.259 23.565 1.00 59.62 85 ASN A CA 1
ATOM 673 C C . ASN A 1 85 ? 16.332 4.403 24.599 1.00 59.62 85 ASN A C 1
ATOM 675 O O . ASN A 1 85 ? 17.389 4.631 25.187 1.00 59.62 85 ASN A O 1
ATOM 679 N N . GLU A 1 86 ? 15.214 5.119 24.768 1.00 51.09 86 GLU A N 1
ATOM 680 C CA . GLU A 1 86 ? 14.955 6.062 25.868 1.00 51.09 86 GLU A CA 1
ATOM 681 C C . GLU A 1 86 ? 14.086 5.413 26.950 1.00 51.09 86 GLU A C 1
ATOM 683 O O . GLU A 1 86 ? 13.217 4.580 26.595 1.00 51.09 86 GLU A O 1
#